Protein AF-A0A9X0CUH7-F1 (afdb_monomer)

Sequence (119 aa):
MADPASRKSATLNRLRSQLRRKRESLAEQFDFKIYIAVVFQDKKKKSALFEVAEVIPVMTNNYEDSILKGVQEEVYSLESSRQLLEKDIVQLHAPRYQCLRKDVIGCVQEIDFFPVATE

Radius of gyration: 22.65 Å; Cα contacts (8 Å, |Δi|>4): 103; chains: 1; bounding box: 57×35×68 Å

Structure (mmCIF, N/CA/C/O backbone):
data_AF-A0A9X0CUH7-F1
#
_entry.id   AF-A0A9X0CUH7-F1
#
loop_
_atom_site.group_PDB
_atom_site.id
_atom_site.type_symbol
_atom_site.label_atom_id
_atom_site.label_alt_id
_atom_site.label_comp_id
_atom_site.label_asym_id
_atom_site.label_entity_id
_atom_site.label_seq_id
_atom_site.pdbx_PDB_ins_code
_atom_site.Cartn_x
_atom_site.Cartn_y
_atom_site.Cartn_z
_atom_site.occupancy
_atom_site.B_iso_or_equiv
_atom_site.auth_seq_id
_atom_site.auth_comp_id
_atom_site.auth_asym_id
_atom_site.auth_atom_id
_atom_site.pdbx_PDB_model_num
ATOM 1 N N . MET A 1 1 ? 29.697 -7.325 -42.812 1.00 53.84 1 MET A N 1
ATOM 2 C CA . MET A 1 1 ? 28.870 -6.283 -42.159 1.00 53.84 1 MET A CA 1
ATOM 3 C C . MET A 1 1 ? 27.620 -6.947 -41.602 1.00 53.84 1 MET A C 1
ATOM 5 O O . MET A 1 1 ? 27.000 -7.700 -42.337 1.00 53.84 1 MET A O 1
ATOM 9 N N . ALA A 1 2 ? 27.291 -6.749 -40.321 1.00 61.69 2 ALA A N 1
ATOM 10 C CA . ALA A 1 2 ? 26.150 -7.422 -39.691 1.00 61.69 2 ALA A CA 1
ATOM 11 C C . ALA A 1 2 ? 24.805 -6.892 -40.224 1.00 61.69 2 ALA A C 1
ATOM 13 O O . ALA A 1 2 ? 24.598 -5.674 -40.308 1.00 61.69 2 ALA A O 1
ATOM 14 N N . ASP A 1 3 ? 23.906 -7.821 -40.554 1.00 77.25 3 ASP A N 1
ATOM 15 C CA . ASP A 1 3 ? 22.558 -7.572 -41.069 1.00 77.25 3 ASP A CA 1
ATOM 16 C C . ASP A 1 3 ? 21.806 -6.538 -40.195 1.00 77.25 3 ASP A C 1
ATOM 18 O O . ASP A 1 3 ? 21.757 -6.699 -38.965 1.00 77.25 3 ASP A O 1
ATOM 22 N N . PRO A 1 4 ? 21.252 -5.454 -40.781 1.00 73.44 4 PRO A N 1
ATOM 23 C CA . PRO A 1 4 ? 20.429 -4.464 -40.083 1.00 73.44 4 PRO A CA 1
ATOM 24 C C . PRO A 1 4 ? 19.335 -5.053 -39.181 1.00 73.44 4 PRO A C 1
ATOM 26 O O . PRO A 1 4 ? 19.095 -4.513 -38.096 1.00 73.44 4 PRO A O 1
ATOM 29 N N . ALA A 1 5 ? 18.714 -6.174 -39.565 1.00 75.81 5 ALA A N 1
ATOM 30 C CA . ALA A 1 5 ? 17.694 -6.821 -38.740 1.00 75.81 5 ALA A CA 1
ATOM 31 C C . ALA A 1 5 ? 18.284 -7.403 -37.440 1.00 75.81 5 ALA A C 1
ATOM 33 O O . ALA A 1 5 ? 17.697 -7.247 -36.364 1.00 75.81 5 ALA A O 1
ATOM 34 N N . SER A 1 6 ? 19.495 -7.970 -37.507 1.00 76.69 6 SER A N 1
ATOM 35 C CA . SER A 1 6 ? 20.211 -8.484 -36.329 1.00 76.69 6 SER A CA 1
ATOM 36 C C . SER A 1 6 ? 20.631 -7.370 -35.359 1.00 76.69 6 SER A C 1
ATOM 38 O O . SER A 1 6 ? 20.556 -7.540 -34.143 1.00 76.69 6 SER A O 1
ATOM 40 N N . ARG A 1 7 ? 20.985 -6.179 -35.866 1.00 77.94 7 ARG A N 1
ATOM 41 C CA . ARG A 1 7 ? 21.306 -5.011 -35.023 1.00 77.94 7 ARG A CA 1
ATOM 42 C C . ARG A 1 7 ? 20.084 -4.496 -34.268 1.00 77.94 7 ARG A C 1
ATOM 44 O O . ARG A 1 7 ? 20.191 -4.141 -33.090 1.00 77.94 7 ARG A O 1
ATOM 51 N N . LYS A 1 8 ? 18.917 -4.487 -34.920 1.00 79.75 8 LYS A N 1
ATOM 52 C CA . LYS A 1 8 ? 17.654 -4.088 -34.288 1.00 79.75 8 LYS A CA 1
ATOM 53 C C . LYS A 1 8 ? 17.247 -5.083 -33.202 1.00 79.75 8 LYS A C 1
ATOM 55 O O . LYS A 1 8 ? 16.901 -4.653 -32.103 1.00 79.75 8 LYS A O 1
ATOM 60 N N . SER A 1 9 ? 17.342 -6.389 -33.467 1.00 82.38 9 SER A N 1
ATOM 61 C CA . SER A 1 9 ? 16.996 -7.418 -32.477 1.00 82.38 9 SER A CA 1
ATOM 62 C C . SER A 1 9 ? 17.957 -7.422 -31.283 1.00 82.38 9 SER A C 1
ATOM 64 O O . SER A 1 9 ? 17.500 -7.481 -30.143 1.00 82.38 9 SER A O 1
ATOM 66 N N . ALA A 1 10 ? 19.264 -7.252 -31.511 1.00 83.19 10 ALA A N 1
ATOM 67 C CA . ALA A 1 10 ? 20.261 -7.148 -30.447 1.00 83.19 10 ALA A CA 1
ATOM 68 C C . ALA A 1 10 ? 20.022 -5.920 -29.556 1.00 83.19 10 ALA A C 1
ATOM 70 O O . ALA A 1 10 ? 20.056 -6.022 -28.329 1.00 83.19 10 ALA A O 1
ATOM 71 N N . THR A 1 11 ? 19.701 -4.772 -30.161 1.00 80.44 11 THR A N 1
ATOM 72 C CA . THR A 1 11 ? 19.357 -3.547 -29.423 1.00 80.44 11 THR A CA 1
ATOM 73 C C . THR A 1 11 ? 18.085 -3.731 -28.598 1.00 80.44 11 THR A C 1
ATOM 75 O O . THR A 1 11 ? 18.065 -3.375 -27.421 1.00 80.44 11 THR A O 1
ATOM 78 N N . LEU A 1 12 ? 17.049 -4.350 -29.174 1.00 82.00 12 LEU A N 1
ATOM 79 C CA . LEU A 1 12 ? 15.797 -4.652 -28.475 1.00 82.00 12 LEU A CA 1
ATOM 80 C C . LEU A 1 12 ? 16.000 -5.625 -27.313 1.00 82.00 12 LEU A C 1
ATOM 82 O O . LEU A 1 12 ? 15.460 -5.411 -26.232 1.00 82.00 12 LEU A O 1
ATOM 86 N N . ASN A 1 13 ? 16.792 -6.676 -27.512 1.00 83.62 13 ASN A N 1
ATOM 87 C CA . ASN A 1 13 ? 17.098 -7.653 -26.472 1.00 83.62 13 ASN A CA 1
ATOM 88 C C . ASN A 1 13 ? 17.928 -7.028 -25.350 1.00 83.62 13 ASN A C 1
ATOM 90 O O . ASN A 1 13 ? 17.647 -7.277 -24.178 1.00 83.62 13 ASN A O 1
ATOM 94 N N . ARG A 1 14 ? 18.873 -6.142 -25.685 1.00 83.25 14 ARG A N 1
ATOM 95 C CA . ARG A 1 14 ? 19.611 -5.353 -24.695 1.00 83.25 14 ARG A CA 1
ATOM 96 C C . ARG A 1 14 ? 18.670 -4.456 -23.894 1.00 83.25 14 ARG A C 1
ATOM 98 O O . ARG A 1 14 ? 18.705 -4.519 -22.670 1.00 83.25 14 ARG A O 1
ATOM 105 N N . LEU A 1 15 ? 17.780 -3.712 -24.551 1.00 72.94 15 LEU A N 1
ATOM 106 C CA . LEU A 1 15 ? 16.766 -2.887 -23.884 1.00 72.94 15 LEU A CA 1
ATOM 107 C C . LEU A 1 15 ? 15.848 -3.718 -22.983 1.00 72.94 15 LEU A C 1
ATOM 109 O O . LEU A 1 15 ? 15.651 -3.366 -21.828 1.00 72.94 15 LEU A O 1
ATOM 113 N N . ARG A 1 16 ? 15.350 -4.864 -23.457 1.00 74.38 16 ARG A N 1
ATOM 114 C CA . ARG A 1 16 ? 14.531 -5.786 -22.654 1.00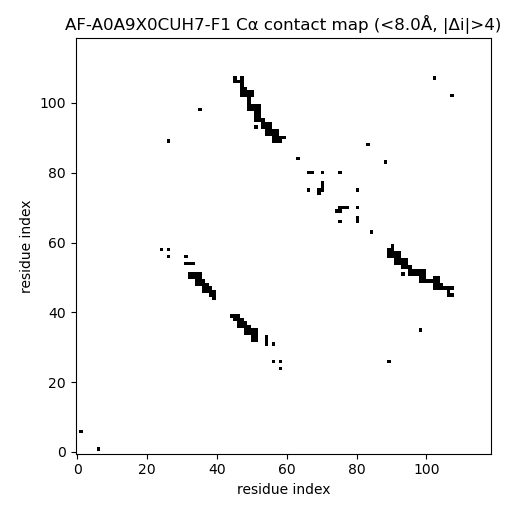 74.38 16 ARG A CA 1
ATOM 115 C C . ARG A 1 16 ? 15.292 -6.339 -21.453 1.00 74.38 16 ARG A C 1
ATOM 117 O O . ARG A 1 16 ? 14.716 -6.435 -20.377 1.00 74.38 16 ARG A O 1
ATOM 124 N N . SER A 1 17 ? 16.572 -6.678 -21.609 1.00 72.00 17 SER A N 1
ATOM 125 C CA . SER A 1 17 ? 17.414 -7.148 -20.502 1.00 72.00 17 SER A CA 1
ATOM 126 C C . SER A 1 17 ? 17.712 -6.044 -19.488 1.00 72.00 17 SER A C 1
ATOM 128 O O . SER A 1 17 ? 17.672 -6.299 -18.291 1.00 72.00 17 SER A O 1
ATOM 130 N N . GLN A 1 18 ? 17.935 -4.809 -19.945 1.00 65.25 18 GLN A N 1
ATOM 131 C CA . GLN A 1 18 ? 18.115 -3.647 -19.078 1.00 65.25 18 GLN A CA 1
ATOM 132 C C . GLN A 1 18 ? 16.825 -3.302 -18.342 1.00 65.25 18 GLN A C 1
ATOM 134 O O . GLN A 1 18 ? 16.879 -3.017 -17.155 1.00 65.25 18 GLN A O 1
ATOM 139 N N . LEU A 1 19 ? 15.673 -3.388 -19.011 1.00 59.53 19 LEU A N 1
ATOM 140 C CA . LEU A 1 19 ? 14.369 -3.227 -18.378 1.00 59.53 19 LEU A CA 1
ATOM 141 C C . LEU A 1 19 ? 14.110 -4.333 -17.358 1.00 59.53 19 LEU A C 1
ATOM 143 O O . LEU A 1 19 ? 13.688 -4.009 -16.265 1.00 59.53 19 LEU A O 1
ATOM 147 N N . ARG A 1 20 ? 14.422 -5.602 -17.662 1.00 57.41 20 ARG A N 1
ATOM 148 C CA . ARG A 1 20 ? 14.311 -6.715 -16.700 1.00 57.41 20 ARG A CA 1
ATOM 149 C C . ARG A 1 20 ? 15.227 -6.538 -15.488 1.00 57.41 20 ARG A C 1
ATOM 151 O O . ARG A 1 20 ? 14.755 -6.705 -14.379 1.00 57.41 20 ARG A O 1
ATOM 158 N N . ARG A 1 21 ? 16.489 -6.140 -15.686 1.00 56.22 21 ARG A N 1
ATOM 159 C CA . ARG A 1 21 ? 17.432 -5.850 -14.588 1.00 56.22 21 ARG A CA 1
ATOM 160 C C . ARG A 1 21 ? 17.019 -4.631 -13.765 1.00 56.22 21 ARG A C 1
ATOM 162 O O . ARG A 1 21 ? 17.137 -4.657 -12.556 1.00 56.22 21 ARG A O 1
ATOM 169 N N . LYS A 1 22 ? 16.491 -3.580 -14.403 1.00 53.69 22 LYS A N 1
ATOM 170 C CA . LYS A 1 22 ? 15.868 -2.446 -13.700 1.00 53.69 22 LYS A CA 1
ATOM 171 C C . LYS A 1 22 ? 14.547 -2.824 -13.017 1.00 53.69 22 LYS A C 1
ATOM 173 O O . LYS A 1 22 ? 14.082 -2.069 -12.174 1.00 53.69 22 LYS A O 1
ATOM 178 N N . ARG A 1 23 ? 13.935 -3.950 -13.406 1.00 51.16 23 ARG A N 1
ATOM 179 C CA . ARG A 1 23 ? 12.705 -4.486 -12.814 1.00 51.16 23 ARG A CA 1
ATOM 180 C C . ARG A 1 23 ? 12.952 -5.372 -11.601 1.00 51.16 23 ARG A C 1
ATOM 182 O O . ARG A 1 23 ? 11.974 -5.630 -10.918 1.00 51.16 23 ARG A O 1
ATOM 189 N N . GLU A 1 24 ? 14.194 -5.777 -11.310 1.00 48.97 24 GLU A N 1
ATOM 190 C CA . GLU A 1 24 ? 14.572 -6.297 -9.984 1.00 48.97 24 GLU A CA 1
ATOM 191 C C . GLU A 1 24 ? 14.502 -5.127 -8.994 1.00 48.97 24 GLU A C 1
ATOM 193 O O . GLU A 1 24 ? 15.492 -4.537 -8.569 1.00 48.97 24 GLU A O 1
ATOM 198 N N . SER A 1 25 ? 13.271 -4.699 -8.754 1.00 55.09 25 SER A N 1
ATOM 199 C CA . SER A 1 25 ? 12.911 -3.611 -7.881 1.00 55.09 25 SER A CA 1
ATOM 200 C C . SER A 1 25 ? 13.110 -4.078 -6.452 1.00 55.09 25 SER A C 1
ATOM 202 O O . SER A 1 25 ? 12.784 -5.220 -6.129 1.00 55.09 25 SER A O 1
ATOM 204 N N . LEU A 1 26 ? 13.579 -3.183 -5.583 1.00 57.84 26 LEU A N 1
ATOM 205 C CA . LEU A 1 26 ? 13.658 -3.446 -4.149 1.00 57.84 26 LEU A CA 1
ATOM 206 C C . LEU A 1 26 ? 12.323 -3.999 -3.618 1.00 57.84 26 LEU A C 1
ATOM 208 O O . LEU A 1 26 ? 12.321 -4.900 -2.796 1.00 57.84 26 LEU A O 1
ATOM 212 N N . ALA A 1 27 ? 11.190 -3.533 -4.153 1.00 61.22 27 ALA A N 1
ATOM 213 C CA . ALA A 1 27 ? 9.864 -4.003 -3.764 1.00 61.22 27 ALA A CA 1
ATOM 214 C C . ALA A 1 27 ? 9.581 -5.477 -4.111 1.00 61.22 27 ALA A C 1
ATOM 216 O O . ALA A 1 27 ? 8.783 -6.097 -3.422 1.00 61.22 27 ALA A O 1
ATOM 217 N N . GLU A 1 28 ? 10.228 -6.060 -5.129 1.00 64.31 28 GLU A N 1
ATOM 218 C CA . GLU A 1 28 ? 10.127 -7.504 -5.416 1.00 64.31 28 GLU A CA 1
ATOM 219 C C . GLU A 1 28 ? 10.926 -8.348 -4.392 1.00 64.31 28 GLU A C 1
ATOM 221 O O . GLU A 1 28 ? 10.786 -9.568 -4.365 1.00 64.31 28 GLU A O 1
ATOM 226 N N . GLN A 1 29 ? 11.747 -7.719 -3.535 1.00 67.81 29 GLN A N 1
ATOM 227 C CA . GLN A 1 29 ? 12.529 -8.383 -2.480 1.00 67.81 29 GLN A CA 1
ATOM 228 C C . GLN A 1 29 ? 11.808 -8.433 -1.122 1.00 67.81 29 GLN A C 1
ATOM 230 O O . GLN A 1 29 ? 12.324 -9.052 -0.191 1.00 67.81 29 GLN A O 1
ATOM 235 N N . PHE A 1 30 ? 10.641 -7.792 -0.990 1.00 73.38 30 PHE A N 1
ATOM 236 C CA . PHE A 1 30 ? 9.893 -7.709 0.265 1.00 73.38 30 PHE A CA 1
ATOM 237 C C . PHE A 1 30 ? 8.431 -8.120 0.082 1.00 73.38 30 PHE A C 1
ATOM 239 O O . PHE A 1 30 ? 7.781 -7.736 -0.887 1.00 73.38 30 PHE A O 1
ATOM 246 N N . ASP A 1 31 ? 7.892 -8.826 1.075 1.00 79.38 31 ASP A N 1
ATOM 247 C CA . ASP A 1 31 ? 6.456 -9.071 1.194 1.00 79.38 31 ASP A CA 1
ATOM 248 C C . ASP A 1 31 ? 5.809 -7.962 2.035 1.00 79.38 31 ASP A C 1
ATOM 250 O O . ASP A 1 31 ? 6.149 -7.765 3.205 1.00 79.38 31 ASP A O 1
ATOM 254 N N . PHE A 1 32 ? 4.853 -7.237 1.450 1.00 81.81 32 PHE A N 1
ATOM 255 C CA . PHE A 1 32 ? 4.150 -6.143 2.124 1.00 81.81 32 PHE A CA 1
ATOM 256 C C . PHE A 1 32 ? 2.766 -6.573 2.612 1.00 81.81 32 PHE A C 1
ATOM 258 O O . PHE A 1 32 ? 1.996 -7.198 1.885 1.00 81.81 32 PHE A O 1
ATOM 265 N N . LYS A 1 33 ? 2.414 -6.156 3.833 1.00 84.69 33 LYS A N 1
ATOM 266 C CA . LYS A 1 33 ? 1.065 -6.273 4.400 1.00 84.69 33 LYS A CA 1
ATOM 267 C C . LYS A 1 33 ? 0.600 -4.920 4.917 1.00 84.69 33 LYS A C 1
ATOM 269 O O . LYS A 1 33 ? 1.370 -4.211 5.561 1.00 84.69 33 LYS A O 1
ATOM 274 N N . ILE A 1 34 ? -0.660 -4.576 4.663 1.00 83.69 34 ILE A N 1
ATOM 275 C CA . ILE A 1 34 ? -1.291 -3.363 5.190 1.00 83.69 34 ILE A CA 1
ATOM 276 C C . ILE A 1 34 ? -2.369 -3.774 6.187 1.00 83.69 34 ILE A C 1
ATOM 278 O O . ILE A 1 34 ? -3.207 -4.625 5.889 1.00 83.69 34 ILE A O 1
ATOM 282 N N . TYR A 1 35 ? -2.356 -3.124 7.350 1.00 83.38 35 TYR A N 1
ATOM 283 C CA . TYR A 1 35 ? -3.395 -3.251 8.362 1.00 83.38 35 TYR A CA 1
ATOM 284 C C . TYR A 1 35 ? -4.083 -1.907 8.588 1.00 83.38 35 TYR A C 1
ATOM 286 O O . TYR A 1 35 ? -3.442 -0.857 8.610 1.00 83.38 35 TYR A O 1
ATOM 294 N N . ILE A 1 36 ? -5.392 -1.955 8.785 1.00 81.62 36 ILE A N 1
ATOM 295 C CA . ILE A 1 36 ? -6.254 -0.812 9.054 1.00 81.62 36 ILE A CA 1
ATOM 296 C C . ILE A 1 36 ? -6.750 -0.934 10.485 1.00 81.62 36 ILE A C 1
ATOM 298 O O . ILE A 1 36 ? -7.507 -1.851 10.804 1.00 81.62 36 ILE A O 1
ATOM 302 N N . ALA A 1 37 ? -6.354 0.006 11.335 1.00 84.50 37 ALA A N 1
ATOM 303 C CA . ALA A 1 37 ? -6.892 0.114 12.682 1.00 84.50 37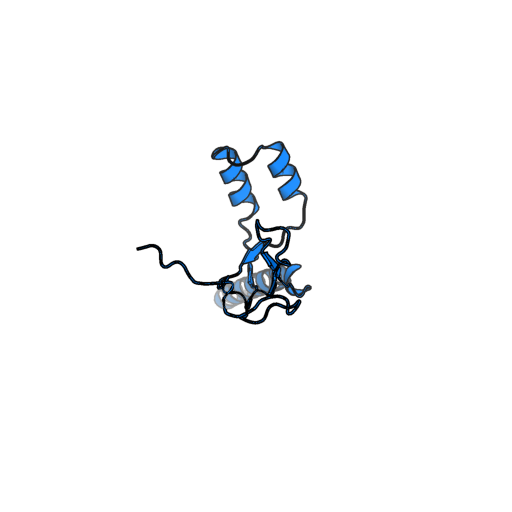 ALA A CA 1
ATOM 304 C C . ALA A 1 37 ? -8.102 1.057 12.687 1.00 84.50 37 ALA A C 1
ATOM 306 O O . ALA A 1 37 ? -7.980 2.229 12.332 1.00 84.50 37 ALA A O 1
ATOM 307 N N . VAL A 1 38 ? -9.259 0.563 13.125 1.00 81.69 38 VAL A N 1
ATOM 308 C CA . VAL A 1 38 ? -10.448 1.382 13.383 1.00 81.69 38 VAL A CA 1
ATOM 309 C C . VAL A 1 38 ? -10.535 1.632 14.880 1.00 81.69 38 VAL A C 1
ATOM 311 O O . VAL A 1 38 ? -10.730 0.708 15.671 1.00 81.69 38 VAL A O 1
ATOM 314 N N . VAL A 1 39 ? -10.382 2.896 15.265 1.00 83.50 39 VAL A N 1
ATOM 315 C CA . VAL A 1 39 ? -10.495 3.344 16.654 1.00 83.50 39 VAL A CA 1
ATOM 316 C C . VAL A 1 39 ? -11.863 3.988 16.838 1.00 83.50 39 VAL A C 1
ATOM 318 O O . VAL A 1 39 ? -12.179 4.990 16.200 1.00 83.50 39 VAL A O 1
ATOM 321 N N . PHE A 1 40 ? -12.685 3.406 17.706 1.00 80.88 40 PHE A N 1
ATOM 322 C CA . PHE A 1 40 ? -14.009 3.938 18.009 1.00 80.88 40 PHE A CA 1
ATOM 323 C C . PHE A 1 40 ? -13.907 5.165 18.927 1.00 80.88 40 PHE A C 1
ATOM 325 O O . PHE A 1 40 ? -13.054 5.222 19.811 1.00 80.88 40 PHE A O 1
ATOM 332 N N . GLN A 1 41 ? -14.800 6.146 18.745 1.00 82.75 41 GLN A N 1
ATOM 333 C CA . GLN A 1 41 ? -14.875 7.313 19.638 1.00 82.75 41 GLN A CA 1
ATOM 334 C C . GLN A 1 41 ? -15.256 6.918 21.072 1.00 82.75 41 GLN A C 1
ATOM 336 O O . GLN A 1 41 ? -14.784 7.523 22.036 1.00 82.75 41 GLN A O 1
ATOM 341 N N . ASP A 1 42 ? -16.100 5.893 21.214 1.00 82.75 42 ASP A N 1
ATOM 342 C CA . ASP A 1 42 ? -16.404 5.309 22.513 1.00 82.75 42 ASP A CA 1
ATOM 343 C C . ASP A 1 42 ? -15.197 4.516 23.020 1.00 82.75 42 ASP A C 1
ATOM 345 O O . ASP A 1 42 ? -14.907 3.418 22.547 1.00 82.75 42 ASP A O 1
ATOM 349 N N . LYS A 1 43 ? -14.527 5.060 24.038 1.00 78.44 43 LYS A N 1
ATOM 350 C CA . LYS A 1 43 ? -13.350 4.453 24.674 1.00 78.44 43 LYS A CA 1
ATOM 351 C C . LYS A 1 43 ? -13.635 3.106 25.346 1.00 78.44 43 LYS A C 1
ATOM 353 O O . LYS A 1 43 ? -12.691 2.419 25.728 1.00 78.44 43 LYS A O 1
ATOM 358 N N . LYS A 1 44 ? -14.905 2.733 25.538 1.00 80.06 44 LYS A N 1
ATOM 359 C CA . LYS A 1 44 ? -15.286 1.407 26.043 1.00 80.06 44 LYS A CA 1
ATOM 360 C C . LYS A 1 44 ? -15.258 0.340 24.948 1.00 80.06 44 LYS A C 1
ATOM 362 O O . LYS A 1 44 ? -15.117 -0.839 25.272 1.00 80.06 44 LYS A O 1
ATOM 367 N N . LYS A 1 45 ? -15.376 0.729 23.674 1.00 76.06 45 LYS A N 1
ATOM 368 C CA . LYS A 1 45 ? -15.253 -0.184 22.536 1.00 76.06 45 LYS A CA 1
ATOM 369 C C . LYS A 1 45 ? -13.779 -0.418 22.218 1.00 76.06 45 LYS A C 1
ATOM 371 O O . LYS A 1 45 ? -12.992 0.520 22.115 1.00 76.06 45 LYS A O 1
ATOM 376 N N . LYS A 1 46 ? -13.399 -1.686 22.066 1.00 78.69 46 LYS A N 1
ATOM 377 C CA . LYS A 1 46 ? -12.045 -2.059 21.644 1.00 78.69 46 LYS A CA 1
ATOM 378 C C . LYS A 1 46 ? -11.858 -1.717 20.168 1.00 78.69 46 LYS A C 1
ATOM 380 O O . LYS A 1 46 ? -12.784 -1.888 19.381 1.00 78.69 46 LYS A O 1
ATOM 385 N N . SER A 1 47 ? -10.668 -1.249 19.805 1.00 81.81 47 SER A N 1
ATOM 386 C CA . SER A 1 47 ? -10.311 -0.997 18.409 1.00 81.81 47 SER A CA 1
ATOM 387 C C . SER A 1 47 ? -10.362 -2.284 17.587 1.00 81.81 47 SER A C 1
ATOM 389 O O . SER A 1 47 ? -10.050 -3.362 18.095 1.00 81.81 47 SER A O 1
ATOM 391 N N . ALA A 1 48 ? -10.709 -2.150 16.314 1.00 79.44 48 ALA A N 1
ATOM 392 C CA . ALA A 1 48 ? -10.670 -3.236 15.344 1.00 79.44 48 ALA A CA 1
ATOM 393 C C . ALA A 1 48 ? -9.406 -3.143 14.492 1.00 79.44 48 ALA A C 1
ATOM 395 O O . ALA A 1 48 ? -8.972 -2.032 14.177 1.00 79.44 48 ALA A O 1
ATOM 396 N N . LEU A 1 49 ? -8.845 -4.277 14.073 1.00 81.81 49 LEU A N 1
ATOM 397 C CA . LEU A 1 49 ? -7.724 -4.302 13.139 1.00 81.81 49 LEU A CA 1
ATOM 398 C C . LEU A 1 49 ? -8.040 -5.217 11.964 1.00 81.81 49 LEU A C 1
ATOM 400 O O . LEU A 1 49 ? -8.252 -6.416 12.120 1.00 81.81 49 LEU A O 1
ATOM 404 N N . PHE A 1 50 ? -8.005 -4.661 10.765 1.00 79.44 50 PHE A N 1
ATOM 405 C CA . PHE A 1 50 ? -8.304 -5.400 9.551 1.00 79.44 50 PHE A CA 1
ATOM 406 C C . PHE A 1 50 ? -7.078 -5.506 8.665 1.00 79.44 50 PHE A C 1
ATOM 408 O O . PHE A 1 50 ? -6.419 -4.506 8.395 1.00 79.44 50 PHE A O 1
ATOM 415 N N . GLU A 1 51 ? -6.789 -6.710 8.184 1.00 80.38 51 GLU A N 1
ATOM 416 C CA . GLU A 1 51 ? -5.802 -6.909 7.126 1.00 80.38 51 GLU A CA 1
ATOM 417 C C . GLU A 1 51 ? -6.444 -6.588 5.770 1.00 80.38 51 GLU A C 1
ATOM 419 O O . GLU A 1 51 ? -7.567 -7.013 5.467 1.00 80.38 51 GLU A O 1
ATOM 424 N N . VAL A 1 52 ? -5.734 -5.802 4.964 1.00 80.31 52 VAL A N 1
ATOM 425 C CA . VAL A 1 52 ? -6.140 -5.485 3.595 1.00 80.31 52 VAL A CA 1
ATOM 426 C C . VAL A 1 52 ? -6.031 -6.744 2.741 1.00 80.31 52 VAL A C 1
ATOM 428 O O . VAL A 1 52 ? -5.010 -7.426 2.759 1.00 80.31 52 VAL A O 1
ATOM 431 N N . ALA A 1 53 ? -7.079 -7.038 1.969 1.00 74.31 53 ALA A N 1
ATOM 432 C CA . ALA A 1 53 ? -7.174 -8.274 1.194 1.00 74.31 53 ALA A CA 1
ATOM 433 C C . ALA A 1 53 ? -6.090 -8.413 0.112 1.00 74.31 53 ALA A C 1
ATOM 435 O O . ALA A 1 53 ? -5.706 -9.527 -0.236 1.00 74.31 53 ALA A O 1
ATOM 436 N N . GLU A 1 54 ? -5.630 -7.294 -0.446 1.00 78.75 54 GLU A N 1
ATOM 437 C CA . GLU A 1 54 ? -4.648 -7.275 -1.523 1.00 78.75 54 GLU A CA 1
ATOM 438 C C . GLU A 1 54 ? -3.796 -6.008 -1.451 1.00 78.75 54 GLU A C 1
ATOM 440 O O . GLU A 1 54 ? -4.323 -4.894 -1.409 1.00 78.75 54 GLU A O 1
ATOM 445 N N . VAL A 1 55 ? -2.476 -6.189 -1.455 1.00 79.31 55 VAL A N 1
ATOM 446 C CA . VAL A 1 55 ? -1.491 -5.106 -1.477 1.00 79.31 55 VAL A CA 1
ATOM 447 C C . VAL A 1 55 ? -0.625 -5.292 -2.712 1.00 79.31 55 VAL A C 1
ATOM 449 O O . VAL A 1 55 ? 0.064 -6.298 -2.851 1.00 79.31 55 VAL A O 1
ATOM 452 N N . ILE A 1 56 ? -0.673 -4.317 -3.615 1.00 77.00 56 ILE A N 1
ATOM 453 C CA . ILE A 1 56 ? 0.095 -4.315 -4.856 1.00 77.00 56 ILE A CA 1
ATOM 454 C C . ILE A 1 56 ? 1.211 -3.280 -4.709 1.00 77.00 56 ILE A C 1
ATOM 456 O O . ILE A 1 56 ? 0.910 -2.086 -4.639 1.00 77.00 56 ILE A O 1
ATOM 460 N N . PRO A 1 57 ? 2.492 -3.679 -4.670 1.00 71.38 57 PRO A N 1
ATOM 461 C CA . PRO A 1 57 ? 3.577 -2.718 -4.763 1.00 71.38 57 PRO A CA 1
ATOM 462 C C . PRO A 1 57 ? 3.570 -2.087 -6.159 1.00 71.38 57 PRO A C 1
ATOM 464 O O . PRO A 1 57 ? 3.717 -2.760 -7.179 1.00 71.38 57 PRO A O 1
ATOM 467 N N . VAL A 1 58 ? 3.365 -0.776 -6.208 1.00 68.38 58 VAL A N 1
ATOM 468 C CA . VAL A 1 58 ? 3.407 0.029 -7.424 1.00 68.38 58 VAL A CA 1
ATOM 469 C C . VAL A 1 58 ? 4.752 0.727 -7.464 1.00 68.38 58 VAL A C 1
ATOM 471 O O . VAL A 1 58 ? 5.027 1.641 -6.698 1.00 68.38 58 VAL A O 1
ATOM 474 N N . MET A 1 59 ? 5.600 0.310 -8.392 1.00 59.50 59 MET A N 1
ATOM 475 C CA . MET A 1 59 ? 6.868 0.983 -8.645 1.00 59.50 59 MET A CA 1
ATOM 476 C C . MET A 1 59 ? 6.700 1.855 -9.879 1.00 59.50 59 MET A C 1
ATOM 478 O O . MET A 1 59 ? 7.007 1.451 -11.000 1.00 59.50 59 MET A O 1
ATOM 482 N N . THR A 1 60 ? 6.139 3.045 -9.695 1.00 56.50 60 THR A N 1
ATOM 483 C CA . THR A 1 60 ? 6.152 4.063 -10.746 1.00 56.50 60 THR A CA 1
ATOM 484 C C . THR A 1 60 ? 7.485 4.796 -10.716 1.00 56.50 60 THR A C 1
ATOM 486 O O . THR A 1 60 ? 7.809 5.461 -9.737 1.00 56.50 60 THR A O 1
ATOM 489 N N . ASN A 1 61 ? 8.222 4.754 -11.830 1.00 55.84 61 ASN A N 1
ATOM 490 C CA . ASN A 1 61 ? 9.440 5.551 -12.053 1.00 55.84 61 ASN A CA 1
ATOM 491 C C . ASN A 1 61 ? 9.181 7.073 -12.085 1.00 55.84 61 ASN A C 1
ATOM 493 O O . ASN A 1 61 ? 10.099 7.847 -12.317 1.00 55.84 61 ASN A O 1
ATOM 497 N N . ASN A 1 62 ? 7.935 7.496 -11.879 1.00 62.44 62 ASN A N 1
ATOM 498 C CA . ASN A 1 62 ? 7.458 8.868 -11.999 1.00 62.44 62 ASN A CA 1
ATOM 499 C C . ASN A 1 62 ? 7.308 9.523 -10.614 1.00 62.44 62 ASN A C 1
ATOM 501 O O . ASN A 1 62 ? 6.635 10.545 -10.481 1.00 62.44 62 ASN A O 1
ATOM 505 N N . TYR A 1 63 ? 7.839 8.889 -9.563 1.00 69.50 63 TYR A N 1
ATOM 506 C CA . TYR A 1 63 ? 7.730 9.369 -8.187 1.00 69.50 63 TYR A CA 1
ATOM 507 C C . TYR A 1 63 ? 8.343 10.767 -8.027 1.00 69.50 63 TYR A C 1
ATOM 509 O O . TYR A 1 63 ? 7.720 11.652 -7.445 1.00 69.50 63 TYR A O 1
ATOM 517 N N . GLU A 1 64 ? 9.504 10.991 -8.642 1.00 70.88 64 GLU A N 1
ATOM 518 C CA . GLU A 1 64 ? 10.181 12.288 -8.661 1.00 70.88 64 GLU A CA 1
ATOM 519 C C . GLU A 1 64 ? 9.332 13.370 -9.338 1.00 70.88 64 GLU A C 1
ATOM 521 O O . GLU A 1 64 ? 9.056 14.406 -8.733 1.00 70.88 64 GLU A O 1
ATOM 526 N N . ASP A 1 65 ? 8.812 13.086 -10.534 1.00 75.38 65 ASP A N 1
ATOM 527 C CA . ASP A 1 65 ? 7.915 13.998 -11.254 1.00 75.38 65 ASP A CA 1
ATOM 528 C C . ASP A 1 65 ? 6.651 14.319 -10.442 1.00 75.38 65 ASP A C 1
ATOM 530 O O . ASP A 1 65 ? 6.172 15.453 -10.441 1.00 75.38 65 ASP A O 1
ATOM 534 N N . SER A 1 66 ? 6.114 13.329 -9.723 1.00 74.12 66 SER A N 1
ATOM 535 C CA . SER A 1 66 ? 4.897 13.480 -8.917 1.00 74.12 66 SER A CA 1
ATOM 536 C C . SER A 1 66 ? 5.133 14.356 -7.685 1.00 74.12 66 SER A C 1
ATOM 538 O O . SER A 1 66 ? 4.304 15.213 -7.381 1.00 74.12 66 SER A O 1
ATOM 540 N N . ILE A 1 67 ? 6.273 14.193 -7.003 1.00 74.88 67 ILE A N 1
ATOM 541 C CA . ILE A 1 67 ? 6.667 15.061 -5.886 1.00 74.88 67 ILE A CA 1
ATOM 542 C C . ILE A 1 67 ? 6.879 16.491 -6.376 1.00 74.88 67 ILE A C 1
ATOM 544 O O . ILE A 1 67 ? 6.341 17.429 -5.790 1.00 74.88 67 ILE A O 1
ATOM 548 N N . LEU A 1 68 ? 7.648 16.669 -7.453 1.00 80.31 68 LEU A N 1
ATOM 549 C CA . LEU A 1 68 ? 7.971 17.995 -7.978 1.00 80.31 68 LEU A CA 1
ATOM 550 C C . LEU A 1 68 ? 6.716 18.736 -8.449 1.00 80.31 68 LEU A C 1
ATOM 552 O O . LEU A 1 68 ? 6.596 19.940 -8.226 1.00 80.31 68 LEU A O 1
ATOM 556 N N . LYS A 1 69 ? 5.749 18.017 -9.026 1.00 84.25 69 LYS A N 1
ATOM 557 C CA . LYS A 1 69 ? 4.435 18.572 -9.351 1.00 84.25 69 LYS A CA 1
ATOM 558 C C . LYS A 1 69 ? 3.659 18.982 -8.094 1.00 84.25 69 LYS A C 1
ATOM 560 O O . LYS A 1 69 ? 3.097 20.069 -8.067 1.00 84.25 69 LYS A O 1
ATOM 565 N N . GLY A 1 70 ? 3.700 18.181 -7.030 1.00 79.19 70 GLY A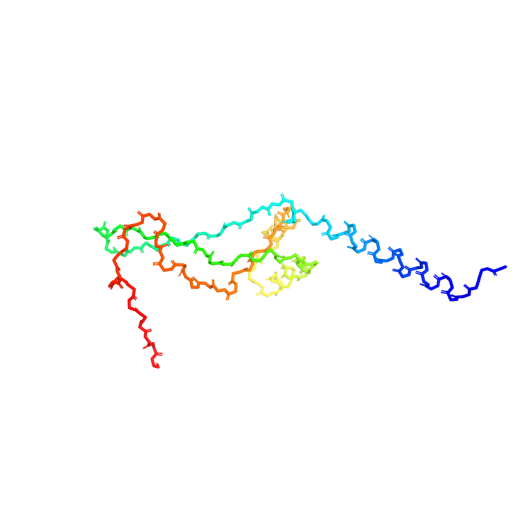 N 1
ATOM 566 C CA . GLY A 1 70 ? 3.098 18.532 -5.739 1.00 79.19 70 GLY A CA 1
ATOM 567 C C . GLY A 1 70 ? 3.715 19.774 -5.078 1.00 79.19 70 GLY A C 1
ATOM 568 O O . GLY A 1 70 ? 3.008 20.506 -4.394 1.00 79.19 70 GLY A O 1
ATOM 569 N N . VAL A 1 71 ? 5.002 20.059 -5.314 1.00 81.38 71 VAL A N 1
ATOM 570 C CA . VAL A 1 71 ? 5.633 21.329 -4.897 1.00 81.38 71 VAL A CA 1
ATOM 571 C C . VAL A 1 71 ? 5.090 22.507 -5.700 1.00 81.38 71 VAL A C 1
ATOM 573 O O . VAL A 1 71 ? 4.818 23.559 -5.129 1.00 81.38 71 VAL A O 1
ATOM 576 N N . GLN A 1 72 ? 4.928 22.342 -7.017 1.00 83.75 72 GLN A N 1
ATOM 577 C CA . GLN A 1 72 ? 4.339 23.378 -7.877 1.00 83.75 72 GLN A CA 1
ATOM 578 C C . GLN A 1 72 ? 2.881 23.673 -7.506 1.00 83.75 72 GLN A C 1
ATOM 580 O O . GLN A 1 72 ? 2.442 24.812 -7.622 1.00 83.75 72 GLN A O 1
ATOM 585 N N . GLU A 1 73 ? 2.149 22.657 -7.051 1.00 89.31 73 GLU A N 1
ATOM 586 C CA . GLU A 1 73 ? 0.760 22.754 -6.591 1.00 89.31 73 GLU A CA 1
ATOM 587 C C . GLU A 1 73 ? 0.641 23.149 -5.100 1.00 89.31 73 GLU A C 1
ATOM 589 O O . GLU A 1 73 ? -0.456 23.115 -4.551 1.00 89.31 73 GLU A O 1
ATOM 594 N N . GLU A 1 74 ? 1.748 23.514 -4.436 1.00 81.56 74 GLU A N 1
ATOM 595 C CA . GLU A 1 74 ? 1.824 23.897 -3.009 1.00 81.56 74 GLU A CA 1
ATOM 596 C C . GLU A 1 74 ? 1.290 22.841 -2.015 1.00 81.56 74 GLU A C 1
ATOM 598 O O . GLU A 1 74 ? 1.029 23.133 -0.848 1.00 81.56 74 GLU A O 1
ATOM 603 N N . VAL A 1 75 ? 1.180 21.579 -2.439 1.00 80.44 75 VAL A N 1
ATOM 604 C CA . VAL A 1 75 ? 0.757 20.451 -1.589 1.00 80.44 75 VAL A CA 1
ATOM 605 C C . VAL A 1 75 ? 1.859 20.073 -0.591 1.00 80.44 75 VAL A C 1
ATOM 607 O O . VAL A 1 75 ? 1.574 19.650 0.531 1.00 80.44 75 VAL A O 1
ATOM 610 N N . TYR A 1 76 ? 3.126 20.248 -0.982 1.00 78.62 76 TYR A N 1
ATOM 611 C CA . TYR A 1 76 ? 4.307 19.953 -0.167 1.00 78.62 76 TYR A CA 1
ATOM 612 C C . TYR A 1 76 ? 5.322 21.098 -0.217 1.00 78.62 76 TYR A C 1
ATOM 614 O O . TYR A 1 76 ? 5.441 21.803 -1.218 1.00 78.62 76 TYR A O 1
ATOM 622 N N . SER A 1 77 ? 6.132 21.244 0.836 1.00 82.88 77 SER A N 1
ATOM 623 C CA . SER A 1 77 ? 7.282 22.152 0.807 1.00 82.88 77 SER A CA 1
ATOM 624 C C . SER A 1 77 ? 8.445 21.559 0.003 1.00 82.88 77 SER A C 1
ATOM 626 O O . SER A 1 77 ? 8.624 20.337 -0.081 1.00 82.88 77 SER A O 1
ATOM 628 N N . LEU A 1 78 ? 9.288 22.430 -0.560 1.00 80.81 78 LEU A N 1
ATOM 629 C CA . LEU A 1 78 ? 10.480 22.025 -1.316 1.00 80.81 78 LEU A CA 1
ATOM 630 C C . LEU A 1 78 ? 11.485 21.244 -0.446 1.00 80.81 78 LEU A C 1
ATOM 632 O O . LEU A 1 78 ? 12.159 20.334 -0.926 1.00 80.81 78 LEU A O 1
ATOM 636 N N . GLU A 1 79 ? 11.556 21.564 0.846 1.00 82.19 79 GLU A N 1
ATOM 637 C CA . GLU A 1 79 ? 12.418 20.875 1.810 1.00 82.19 79 GLU A CA 1
ATOM 638 C C . GLU A 1 79 ? 11.911 19.462 2.128 1.00 82.19 79 GLU A C 1
ATOM 640 O O . GLU A 1 79 ? 12.679 18.503 2.063 1.00 82.19 79 GLU A O 1
ATOM 645 N N . SER A 1 80 ? 10.604 19.305 2.371 1.00 79.44 80 SER A N 1
ATOM 646 C CA . SER A 1 80 ? 9.981 17.990 2.572 1.00 79.44 80 SER A CA 1
ATOM 647 C C . SER A 1 80 ? 10.126 17.104 1.333 1.00 79.44 80 SER A C 1
ATOM 649 O O . SER A 1 80 ? 10.392 15.911 1.445 1.00 79.44 80 SER A O 1
ATOM 651 N N . SER A 1 81 ? 10.036 17.706 0.151 1.00 78.31 81 SER A N 1
ATOM 652 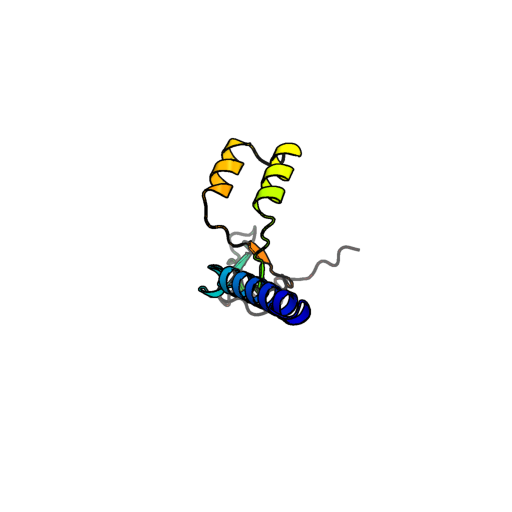C CA . SER A 1 81 ? 10.182 17.015 -1.129 1.00 78.31 81 SER A CA 1
ATOM 653 C C . SER A 1 81 ? 11.590 16.467 -1.347 1.00 78.31 81 SER A C 1
ATOM 655 O O . SER A 1 81 ? 11.739 15.325 -1.770 1.00 78.31 81 SER A O 1
ATOM 657 N N . ARG A 1 82 ? 12.634 17.223 -0.984 1.00 80.44 82 ARG A N 1
ATOM 658 C CA . ARG A 1 82 ? 14.021 16.727 -1.020 1.00 80.44 82 ARG A CA 1
ATOM 659 C C . ARG A 1 82 ? 14.231 15.534 -0.091 1.00 80.44 82 ARG A C 1
ATOM 661 O O . ARG A 1 82 ? 14.816 14.543 -0.508 1.00 80.44 82 ARG A O 1
ATOM 668 N N . GLN A 1 83 ? 13.680 15.588 1.121 1.00 78.44 83 GLN A N 1
ATOM 669 C CA . GLN A 1 83 ? 13.758 14.470 2.069 1.00 78.44 83 GLN A CA 1
ATOM 670 C C . GLN A 1 83 ? 13.020 13.214 1.581 1.00 78.44 83 GLN A C 1
ATOM 672 O O . GLN A 1 83 ? 13.390 12.105 1.963 1.00 78.44 83 GLN A O 1
ATOM 677 N N . LEU A 1 84 ? 11.961 13.367 0.778 1.00 72.69 84 LEU A N 1
ATOM 678 C CA . LEU A 1 84 ? 11.261 12.241 0.155 1.00 72.69 84 LEU A CA 1
ATOM 679 C C . LEU A 1 84 ? 12.085 11.628 -0.985 1.00 72.69 84 LEU A C 1
ATOM 681 O O . LEU A 1 84 ? 12.119 10.410 -1.109 1.00 72.69 84 LEU A O 1
ATOM 685 N N . LEU A 1 85 ? 12.788 12.448 -1.770 1.00 74.50 85 LEU A N 1
ATOM 686 C CA . LEU A 1 85 ? 13.652 11.982 -2.864 1.00 74.50 85 LEU A CA 1
ATOM 687 C C . LEU A 1 85 ? 14.926 11.275 -2.382 1.00 74.50 85 LEU A C 1
ATOM 689 O O . LEU A 1 85 ? 15.461 10.431 -3.092 1.00 74.50 85 LEU A O 1
ATOM 693 N N . GLU A 1 86 ? 15.412 11.599 -1.183 1.00 76.19 86 GLU A N 1
ATOM 694 C CA . GLU A 1 86 ? 16.572 10.933 -0.572 1.00 76.19 86 GLU A CA 1
ATOM 695 C C . GLU A 1 86 ? 16.254 9.536 -0.015 1.00 76.19 86 GLU A C 1
ATOM 697 O O . GLU A 1 86 ? 17.168 8.796 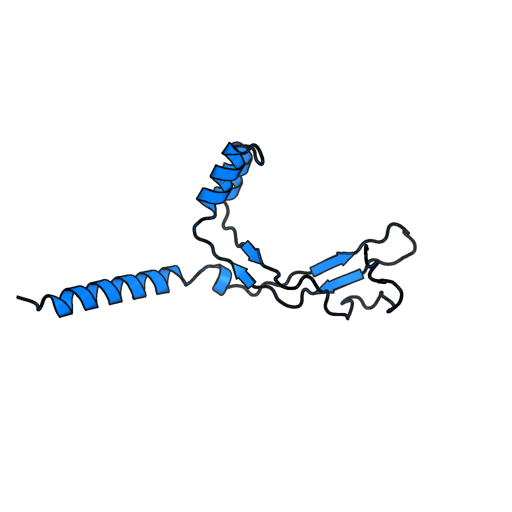0.352 1.00 76.19 86 GLU A O 1
ATOM 702 N N . LYS A 1 87 ? 14.973 9.165 0.078 1.00 72.88 87 LYS A N 1
ATOM 703 C CA . LYS A 1 87 ? 14.540 7.885 0.643 1.00 72.88 87 LYS A CA 1
ATOM 704 C C . LYS A 1 87 ? 14.201 6.887 -0.455 1.00 72.88 87 LYS A C 1
ATOM 706 O O . LYS A 1 87 ? 13.580 7.228 -1.458 1.00 72.88 87 LYS A O 1
ATOM 711 N N . ASP A 1 88 ? 14.512 5.621 -0.197 1.00 68.75 88 ASP A N 1
ATOM 712 C CA . ASP A 1 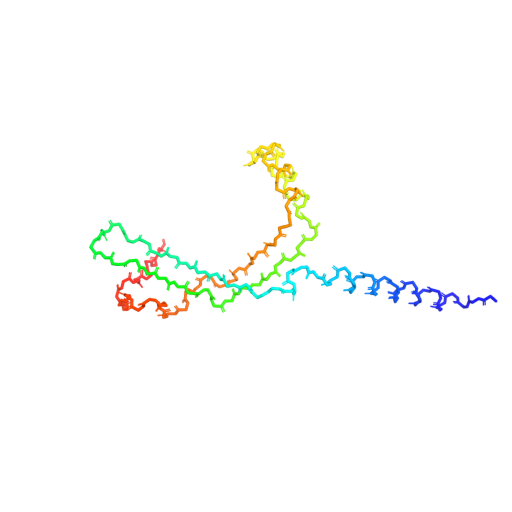88 ? 13.980 4.512 -0.983 1.00 68.75 88 ASP A CA 1
ATOM 713 C C . ASP A 1 88 ? 12.489 4.355 -0.668 1.00 68.75 88 ASP A C 1
ATOM 715 O O . ASP A 1 88 ? 12.103 3.873 0.401 1.00 68.75 88 ASP A O 1
ATOM 719 N N . ILE A 1 89 ? 11.637 4.815 -1.583 1.00 69.56 89 ILE A N 1
ATOM 720 C CA . ILE A 1 89 ? 10.187 4.813 -1.398 1.00 69.56 89 ILE A CA 1
ATOM 721 C C . ILE A 1 89 ? 9.552 3.729 -2.260 1.00 69.56 89 ILE A C 1
ATOM 723 O O . ILE A 1 89 ? 9.747 3.658 -3.472 1.00 69.56 89 ILE A O 1
ATOM 727 N N . VAL A 1 90 ? 8.749 2.893 -1.603 1.00 71.56 90 VAL A N 1
ATOM 728 C CA . VAL A 1 90 ? 7.876 1.913 -2.243 1.00 71.56 90 VAL A CA 1
ATOM 729 C C . VAL A 1 90 ? 6.449 2.412 -2.100 1.00 71.56 90 VAL A C 1
ATOM 731 O O . VAL A 1 90 ? 5.959 2.613 -0.988 1.00 71.56 90 VAL A O 1
ATOM 734 N N . GLN A 1 91 ? 5.768 2.613 -3.222 1.00 74.69 91 GLN A N 1
ATOM 735 C CA . GLN A 1 91 ? 4.355 2.955 -3.205 1.00 74.69 91 GLN A CA 1
ATOM 736 C C . GLN A 1 91 ? 3.538 1.663 -3.159 1.00 74.69 91 GLN A C 1
ATOM 738 O O . GLN A 1 91 ? 3.745 0.750 -3.951 1.00 74.69 91 GLN A O 1
ATOM 743 N N . LEU A 1 92 ? 2.603 1.574 -2.216 1.00 78.31 92 LEU A N 1
ATOM 744 C CA . LEU A 1 92 ? 1.710 0.427 -2.076 1.00 78.31 92 LEU A CA 1
ATOM 745 C C . LEU A 1 92 ? 0.300 0.844 -2.479 1.00 78.31 92 LEU A C 1
ATOM 747 O O . LEU A 1 92 ? -0.226 1.847 -1.998 1.00 78.31 92 LEU A O 1
ATOM 751 N N . HIS A 1 93 ? -0.317 0.069 -3.360 1.00 79.19 93 HIS A N 1
ATOM 752 C CA . HIS A 1 93 ? -1.693 0.259 -3.777 1.00 79.19 93 HIS A CA 1
ATOM 753 C C . HIS A 1 93 ? -2.576 -0.844 -3.197 1.00 79.19 93 HIS A C 1
ATOM 755 O O . HIS A 1 93 ? -2.316 -2.029 -3.387 1.00 79.19 93 HIS A O 1
ATOM 761 N N . ALA A 1 94 ? -3.637 -0.439 -2.505 1.00 78.38 94 ALA A N 1
ATOM 762 C CA . ALA A 1 94 ? -4.674 -1.324 -1.992 1.00 78.38 94 ALA A CA 1
ATO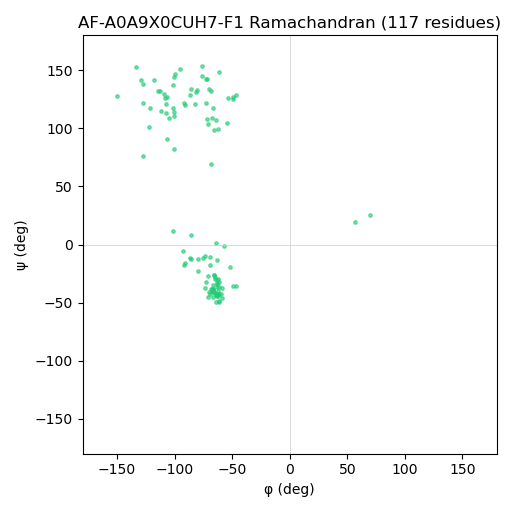M 763 C C . ALA A 1 94 ? -5.944 -1.151 -2.848 1.00 78.38 94 ALA A C 1
ATOM 765 O O . ALA A 1 94 ? -6.760 -0.279 -2.541 1.00 78.38 94 ALA A O 1
ATOM 766 N N . PRO A 1 95 ? -6.132 -1.936 -3.930 1.00 68.25 95 PRO A N 1
ATOM 767 C CA . PRO A 1 95 ? -7.263 -1.766 -4.852 1.00 68.25 95 PRO A CA 1
ATOM 768 C C . PRO A 1 95 ? -8.610 -2.061 -4.186 1.00 68.25 95 PRO A C 1
ATOM 770 O O . PRO A 1 95 ? -9.649 -1.538 -4.585 1.00 68.25 95 PRO A O 1
ATOM 773 N N . ARG A 1 96 ? -8.598 -2.906 -3.153 1.00 66.56 96 ARG A N 1
ATOM 774 C CA . ARG A 1 96 ? -9.755 -3.221 -2.324 1.00 66.56 96 ARG A CA 1
ATOM 775 C C . ARG A 1 96 ? -9.410 -2.875 -0.885 1.00 66.56 96 ARG A C 1
ATOM 777 O O . ARG A 1 96 ? -8.749 -3.648 -0.203 1.00 66.56 96 ARG A O 1
ATOM 784 N N . TYR A 1 97 ? -9.902 -1.726 -0.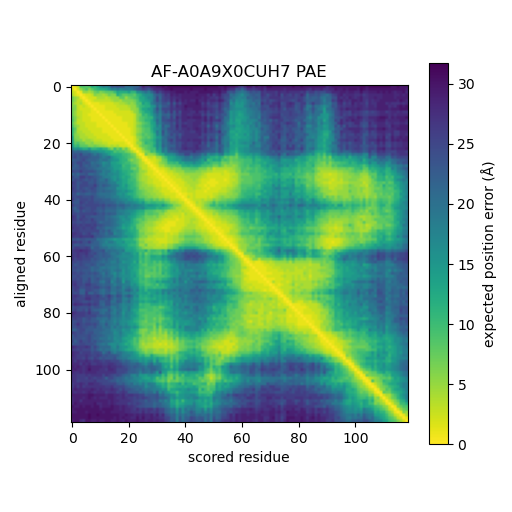423 1.00 58.50 97 TYR A N 1
ATOM 785 C CA . TYR A 1 97 ? -9.864 -1.373 1.000 1.00 58.50 97 TYR A CA 1
ATOM 786 C C . TYR A 1 97 ? -10.804 -2.247 1.834 1.00 58.50 97 TYR A C 1
ATOM 788 O O . TYR A 1 97 ? -10.755 -2.192 3.056 1.00 58.50 97 TYR A O 1
ATOM 796 N N . GLN A 1 98 ? -11.677 -3.039 1.195 1.00 59.28 98 GLN A N 1
ATOM 797 C CA . GLN A 1 98 ? -12.605 -3.905 1.903 1.00 59.28 98 GLN A CA 1
ATOM 798 C C . GLN A 1 98 ? -11.816 -4.786 2.866 1.00 59.28 98 GLN A C 1
ATOM 800 O O . GLN A 1 98 ? -11.128 -5.723 2.460 1.00 59.28 98 GLN A O 1
ATOM 805 N N . CYS A 1 99 ? -11.912 -4.426 4.142 1.00 54.69 99 CYS A N 1
ATOM 806 C CA . CYS A 1 99 ? -11.376 -5.180 5.244 1.00 54.69 99 CYS A CA 1
ATOM 807 C C . CYS A 1 99 ? -11.772 -6.636 5.029 1.00 54.69 99 CYS A C 1
ATOM 809 O O . CYS A 1 99 ? -12.956 -6.921 4.798 1.00 54.69 99 CYS A O 1
ATOM 811 N N . LEU A 1 100 ? -10.811 -7.563 5.082 1.00 54.88 100 LEU A N 1
ATOM 812 C CA . LEU A 1 100 ? -11.179 -8.961 5.254 1.00 54.88 100 LEU A CA 1
ATOM 813 C C . LEU A 1 100 ? -12.155 -8.988 6.435 1.00 54.88 100 LEU A C 1
ATOM 815 O O . LEU A 1 100 ? -11.854 -8.434 7.489 1.00 54.88 100 LEU A O 1
ATOM 819 N N . ARG A 1 101 ? -13.357 -9.557 6.248 1.00 55.97 101 ARG A N 1
ATOM 820 C CA . ARG A 1 101 ? -14.463 -9.507 7.234 1.00 55.97 101 ARG A CA 1
ATOM 821 C C . ARG A 1 101 ? -14.100 -10.072 8.619 1.00 55.97 101 ARG A C 1
ATOM 823 O O . ARG A 1 101 ? -14.943 -10.095 9.507 1.00 55.97 101 ARG A O 1
ATOM 830 N N . LYS A 1 102 ? -12.877 -10.568 8.798 1.00 58.84 102 LYS A N 1
ATOM 831 C CA . LYS A 1 102 ? -12.335 -11.049 10.058 1.00 58.84 102 LYS A CA 1
ATOM 832 C C . LYS A 1 102 ? -11.349 -10.020 10.598 1.00 58.84 102 LYS A C 1
ATOM 834 O O . LYS A 1 102 ? -10.255 -9.863 10.064 1.00 58.84 102 LYS A O 1
ATOM 839 N N . ASP A 1 103 ? -11.765 -9.346 11.663 1.00 64.50 103 ASP A N 1
ATOM 840 C CA . ASP A 1 103 ? -10.861 -8.621 12.550 1.00 64.50 103 ASP A CA 1
ATOM 841 C C . ASP A 1 103 ? -9.759 -9.574 13.029 1.00 64.50 103 ASP A C 1
ATOM 843 O O . ASP A 1 103 ? -10.042 -10.651 13.561 1.00 64.50 103 ASP A O 1
ATOM 847 N N . VAL A 1 104 ? -8.506 -9.177 12.828 1.00 65.88 104 VAL A N 1
ATOM 848 C CA . VAL A 1 104 ? -7.319 -9.966 13.180 1.00 65.88 104 VAL A CA 1
ATOM 849 C C . VAL A 1 104 ? -7.219 -10.148 14.697 1.00 65.88 104 VAL A C 1
ATOM 851 O O . VAL A 1 104 ? -6.696 -11.156 15.167 1.00 65.88 104 VAL A O 1
ATOM 854 N N . ILE A 1 105 ? -7.751 -9.199 15.473 1.00 69.00 105 ILE A N 1
ATOM 855 C CA . ILE A 1 105 ? -7.728 -9.220 16.943 1.00 69.00 105 ILE A CA 1
ATOM 856 C C . ILE A 1 105 ? -8.980 -9.926 17.508 1.00 69.00 105 ILE A C 1
ATOM 858 O O . ILE A 1 105 ? -8.993 -10.333 18.669 1.00 69.00 105 ILE A O 1
ATOM 862 N N . GLY A 1 106 ? -10.026 -10.122 16.696 1.00 64.75 106 GLY A N 1
ATOM 863 C CA . GLY A 1 106 ? -11.258 -10.819 17.091 1.00 64.75 106 GLY A CA 1
ATOM 864 C C . GLY A 1 106 ? -12.133 -10.057 18.096 1.00 64.75 106 GLY A C 1
ATOM 865 O O . GLY A 1 106 ? -12.869 -10.670 18.865 1.00 64.75 106 GLY A O 1
ATOM 866 N N . CYS A 1 107 ? -12.036 -8.729 18.129 1.00 60.97 107 CYS A N 1
ATOM 867 C CA . CYS A 1 107 ? -12.797 -7.840 19.003 1.00 60.97 107 CYS A CA 1
ATOM 868 C C . CYS A 1 107 ? -14.113 -7.333 18.389 1.00 60.97 107 CYS A C 1
ATOM 870 O O . CYS A 1 107 ? -14.965 -6.852 19.134 1.00 60.97 107 CYS A O 1
ATOM 872 N N . VAL A 1 108 ? -14.284 -7.429 17.068 1.00 60.19 108 VAL A N 1
ATOM 873 C CA . VAL A 1 108 ? -15.466 -6.927 16.343 1.00 60.19 108 VAL A CA 1
ATOM 874 C C . VAL A 1 108 ? -16.611 -7.942 16.311 1.00 60.19 108 VAL A C 1
ATOM 876 O O . VAL A 1 108 ? -16.405 -9.104 15.961 1.00 60.19 108 VAL A O 1
ATOM 879 N N . GLN A 1 109 ? -17.836 -7.488 16.599 1.00 58.72 109 GLN A N 1
ATOM 880 C CA . GLN A 1 109 ? -19.075 -8.223 16.308 1.00 58.72 109 GLN A CA 1
ATOM 881 C C . GLN A 1 109 ? -19.661 -7.741 14.965 1.00 58.72 109 GLN A C 1
ATOM 883 O O . GLN A 1 109 ? -19.482 -6.580 14.604 1.00 58.72 109 GLN A O 1
ATOM 888 N N . GLU A 1 110 ? -20.383 -8.593 14.218 1.00 53.56 110 GLU A N 1
ATOM 889 C CA . GLU A 1 110 ? -20.942 -8.275 12.875 1.00 53.56 110 GLU A CA 1
ATOM 890 C C . GLU A 1 110 ? -21.770 -6.970 12.816 1.00 53.56 110 GLU A C 1
ATOM 892 O O . GLU A 1 110 ? -21.955 -6.393 11.749 1.00 53.56 110 GLU A O 1
ATOM 897 N N . ILE A 1 111 ? -22.239 -6.492 13.969 1.00 52.03 111 ILE A N 1
ATOM 898 C CA . ILE A 1 111 ? -23.144 -5.353 14.156 1.00 52.03 111 ILE A CA 1
ATOM 899 C C . ILE A 1 111 ? -22.383 -4.007 14.224 1.00 52.03 111 ILE A C 1
ATOM 901 O O . ILE A 1 111 ? -22.993 -2.945 14.126 1.00 52.03 111 ILE A O 1
ATOM 905 N N . ASP A 1 112 ? -21.052 -4.010 14.371 1.00 54.19 112 ASP A N 1
ATOM 906 C CA . ASP A 1 112 ? -20.271 -2.773 14.557 1.00 54.19 112 ASP A CA 1
ATOM 907 C C . ASP A 1 112 ? -19.988 -1.999 13.253 1.00 54.19 112 ASP A C 1
ATOM 909 O O . ASP A 1 112 ? -19.591 -0.835 13.311 1.00 54.19 112 ASP A O 1
ATOM 913 N N . PHE A 1 113 ? -20.228 -2.602 12.083 1.00 52.44 113 PHE A N 1
ATOM 914 C CA . PHE A 1 113 ? -20.035 -1.969 10.774 1.00 52.44 113 PHE A CA 1
ATOM 915 C C . PHE A 1 113 ? -21.305 -2.082 9.927 1.00 52.44 113 PHE A C 1
ATOM 917 O O . PHE A 1 113 ? -21.377 -2.877 8.991 1.00 52.44 113 PHE A O 1
ATOM 924 N N . PHE A 1 114 ? -22.316 -1.265 10.226 1.00 46.09 114 PHE A N 1
ATOM 925 C CA . PHE A 1 114 ? -23.361 -1.004 9.240 1.00 46.09 114 PHE A CA 1
ATOM 926 C C . PHE A 1 114 ? -22.782 -0.091 8.154 1.00 46.09 114 PHE A C 1
ATOM 928 O O . PHE A 1 114 ? -22.319 1.006 8.482 1.00 46.09 114 PHE A O 1
ATOM 935 N N . PRO A 1 115 ? -22.790 -0.493 6.870 1.00 42.56 115 PRO A N 1
ATOM 936 C CA . PRO A 1 115 ? -22.570 0.460 5.801 1.00 42.56 115 PRO A CA 1
ATOM 937 C C . PRO A 1 115 ? -23.737 1.443 5.862 1.00 42.56 115 PRO A C 1
ATOM 939 O O . PRO A 1 115 ? -24.870 1.097 5.533 1.00 42.56 115 PRO A O 1
ATOM 942 N N . VAL A 1 116 ? -23.477 2.663 6.328 1.00 39.94 116 VAL A N 1
ATOM 943 C CA . VAL A 1 116 ? -24.380 3.773 6.044 1.00 39.94 116 VAL A CA 1
ATOM 944 C C . VAL A 1 116 ? -24.276 3.971 4.538 1.00 39.94 116 VAL A C 1
ATOM 946 O O . VAL A 1 116 ? -23.296 4.522 4.043 1.00 39.94 116 VAL A O 1
ATOM 949 N N . ALA A 1 117 ? -25.240 3.418 3.804 1.00 37.22 117 ALA A N 1
ATOM 950 C CA . ALA A 1 117 ? -25.491 3.814 2.434 1.00 37.22 117 ALA A CA 1
ATOM 951 C C . ALA A 1 117 ? -25.882 5.292 2.496 1.00 37.22 117 ALA A C 1
ATOM 953 O O . ALA A 1 117 ? -26.988 5.634 2.901 1.00 37.22 117 ALA A O 1
ATOM 954 N N . THR A 1 118 ? -24.928 6.173 2.216 1.00 35.00 118 THR A N 1
ATOM 955 C CA . THR A 1 118 ? -25.235 7.560 1.887 1.00 35.00 118 THR A CA 1
ATOM 956 C C . THR A 1 118 ? -25.959 7.546 0.546 1.00 35.00 118 THR A C 1
ATOM 958 O O . THR A 1 118 ? -25.346 7.188 -0.462 1.00 35.00 118 THR A O 1
ATOM 961 N N . GLU A 1 119 ? -27.261 7.840 0.586 1.00 33.97 119 GLU A N 1
ATOM 962 C CA . GLU A 1 119 ? -28.076 8.241 -0.571 1.00 33.97 119 GLU A CA 1
ATOM 963 C C . GLU A 1 119 ? -27.550 9.536 -1.206 1.00 33.97 119 GLU A C 1
ATOM 965 O O . GLU A 1 119 ? -27.029 10.399 -0.457 1.00 33.97 119 GLU A O 1
#

Solvent-accessible surfa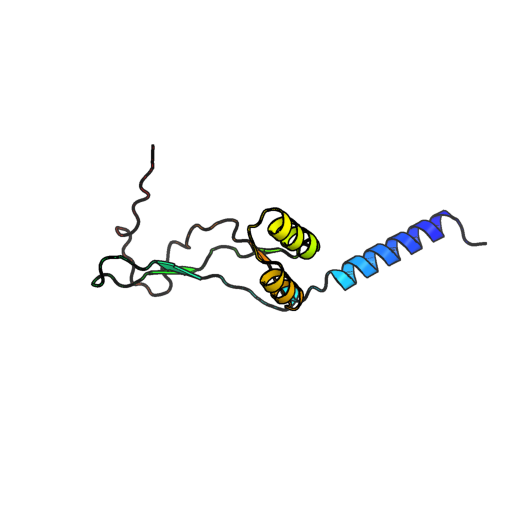ce area (backbone atoms only — not comparable to full-atom values): 7546 Å² total; per-residue (Å²): 133,84,55,70,68,58,55,52,50,52,51,50,52,49,51,51,49,50,49,53,61,65,57,70,36,75,67,81,76,55,92,77,84,54,74,48,75,48,74,55,88,53,82,87,51,74,57,38,36,21,46,45,72,45,68,43,80,46,86,64,93,53,54,65,62,52,47,55,49,33,39,75,69,67,76,41,54,72,68,61,46,52,60,53,71,75,43,96,79,80,47,74,42,56,92,43,73,62,49,40,94,58,42,76,78,66,69,68,58,90,80,80,67,72,81,77,78,80,128

pLDDT: mean 70.45, std 12.38, range [33.97, 89.31]

Nearest PDB structures (foldseek):
  2pi8-assembly1_C  TM=3.513E-01  e=1.348E+00  Escherichia coli K-12
  4dnx-assembly1_B  TM=4.412E-01  e=8.377E+00  Allochromatium vinosum DSM 180

Secondary structure (DSSP, 8-state):
---HHHHHHHHHHHHHHHHHHHTS-GGGGS----EEEE--SSTTSPPEEEEBS--EEE--TTHHHHHHHHHHTTSS-HHHHHHHHTS---EEE-S---B-SS-SSS---GGG-------

Foldseek 3Di:
DDDPVVVVVVVVVVVVVVVVVVVVAPVVVDDDKDKDWADDPPPVQDIFIFTQPDKDWDDDPCLLVVLVVCCVVVVDPPVVSVVVVVDDDIDIDRPDPPGPQDGPVNRDDPPPDDPPPDD

Organism: NCBI:txid174260

Mean predicted aligned error: 14.97 Å

InterPro domains:
  IPR027903 C6orf62 domain [PF15130] (6-114)